Protein AF-A0A2D5YU35-F1 (afdb_monomer)

Mean predicted aligned error: 6.24 Å

pLDDT: mean 91.93, std 12.49, range [52.97, 98.81]

Secondary structure (DSSP, 8-state):
-EEEEEEES-GGG-S-HHHHHHHHHHHEEEEEEEEEEEEBP---THHHHHS--SSS-B-HHHHHHHHHHTTEEEEEEEEPP--TT--SPPEEEEEEEEPPPPPPPPP------

Nearest PDB structures (foldseek):
  8x8j-assembly1_A  TM=6.800E-01  e=3.480E-04  Acinetobacter baumannii
  8x8i-assembly1_D  TM=6.773E-01  e=9.632E-04  Acinetobacter baumannii
  8x8i-assembly1_C  TM=6.620E-01  e=2.347E-03  Acinetobacter baumannii
  8x8j-assembly1_B  TM=5.915E-01  e=6.575E-04  Acinetobacter baumannii
  8x8i-assembly1_A  TM=6.085E-01  e=1.094E-03  Acinetobacter baumannii

Radius of gyration: 18.79 Å; Cα contacts (8 Å, |Δi|>4): 204; chains: 1; bounding box: 54×21×67 Å

Sequence (113 aa):
TFDAAILSLVLHHLADPAAAIREAARTLQPGGRLLIIDMLKHDRRQYTQEMGHVWLGFQPQQITQWCADAGLTDPNCRELPTDPNSRGPDLFAAVASKKSRKRRAKPATSNRR

Structure (mmCIF, N/CA/C/O backbone):
data_AF-A0A2D5YU35-F1
#
_entry.id   AF-A0A2D5YU35-F1
#
loop_
_atom_site.group_PDB
_atom_site.id
_atom_site.type_symbol
_atom_site.label_atom_id
_atom_site.label_alt_id
_atom_site.label_comp_id
_atom_site.label_asym_id
_atom_site.label_entity_id
_atom_site.label_seq_id
_atom_site.pdbx_PDB_ins_code
_atom_site.Cartn_x
_atom_site.Cartn_y
_atom_site.Cartn_z
_atom_site.occupancy
_atom_site.B_iso_or_equiv
_atom_site.auth_seq_id
_atom_site.auth_comp_id
_atom_site.auth_asym_id
_atom_site.auth_atom_id
_atom_site.pdbx_PDB_model_num
ATOM 1 N N . THR A 1 1 ? -18.600 -7.343 5.300 1.00 90.56 1 THR A N 1
ATOM 2 C CA . THR A 1 1 ? -17.381 -6.524 5.467 1.00 90.56 1 THR A CA 1
ATOM 3 C C . THR A 1 1 ? -16.316 -7.371 6.121 1.00 90.56 1 THR A C 1
ATOM 5 O O . THR A 1 1 ? -16.686 -8.316 6.804 1.00 90.56 1 THR A O 1
ATOM 8 N N . PHE A 1 2 ? -15.040 -7.052 5.922 1.00 98.12 2 PHE A N 1
ATOM 9 C CA . PHE A 1 2 ? -13.915 -7.866 6.397 1.00 98.12 2 PHE A CA 1
ATOM 10 C C . PHE A 1 2 ? -13.056 -7.125 7.425 1.00 98.12 2 PHE A C 1
ATOM 12 O O . PHE A 1 2 ? -12.993 -5.892 7.412 1.00 98.12 2 PHE A O 1
ATOM 19 N N . ASP A 1 3 ? -12.376 -7.882 8.285 1.00 98.19 3 ASP A N 1
ATOM 20 C CA . ASP A 1 3 ? -11.338 -7.383 9.196 1.00 98.19 3 ASP A CA 1
ATOM 21 C C . ASP A 1 3 ? -10.082 -6.925 8.459 1.00 98.19 3 ASP A C 1
ATOM 23 O O . ASP A 1 3 ? -9.434 -5.958 8.863 1.00 98.19 3 ASP A O 1
ATOM 27 N N . ALA A 1 4 ? -9.752 -7.607 7.364 1.00 98.31 4 ALA A N 1
ATOM 28 C CA . ALA A 1 4 ? -8.587 -7.310 6.557 1.00 98.31 4 ALA A CA 1
ATOM 29 C C . ALA A 1 4 ? -8.848 -7.542 5.067 1.00 98.31 4 ALA A C 1
ATOM 31 O O . ALA A 1 4 ? -9.682 -8.363 4.686 1.00 98.31 4 ALA A O 1
ATOM 32 N N . ALA A 1 5 ? -8.101 -6.821 4.240 1.00 98.56 5 ALA A N 1
ATOM 33 C CA . ALA A 1 5 ? -7.998 -7.013 2.801 1.00 98.56 5 ALA A CA 1
ATOM 34 C C . ALA A 1 5 ? -6.518 -6.929 2.413 1.00 98.56 5 ALA A C 1
ATOM 36 O O . ALA A 1 5 ? -5.752 -6.193 3.042 1.00 98.56 5 ALA A O 1
ATOM 37 N N . ILE A 1 6 ? -6.116 -7.695 1.399 1.00 98.69 6 ILE A N 1
ATOM 38 C CA . ILE A 1 6 ? -4.724 -7.779 0.953 1.00 98.69 6 ILE A CA 1
ATOM 39 C C . ILE A 1 6 ? -4.675 -7.556 -0.555 1.00 98.69 6 ILE A C 1
ATOM 41 O O . ILE A 1 6 ? -5.414 -8.192 -1.303 1.00 98.69 6 ILE A O 1
ATOM 45 N N . LEU A 1 7 ? -3.781 -6.671 -0.985 1.00 98.69 7 LEU A N 1
ATOM 46 C CA . LEU A 1 7 ? -3.384 -6.497 -2.377 1.00 98.69 7 LEU A CA 1
ATOM 47 C C . LEU A 1 7 ? -1.899 -6.849 -2.458 1.00 98.69 7 LEU A C 1
ATOM 49 O O . LEU A 1 7 ? -1.062 -6.113 -1.944 1.00 98.69 7 LEU A O 1
ATOM 53 N N . SER A 1 8 ? -1.574 -8.004 -3.033 1.00 98.38 8 SER A N 1
ATOM 54 C CA . SER A 1 8 ? -0.200 -8.511 -3.090 1.00 98.38 8 SER A CA 1
ATOM 55 C C . SER A 1 8 ? 0.216 -8.706 -4.537 1.00 98.38 8 SER A C 1
ATOM 57 O O . SER A 1 8 ? -0.421 -9.475 -5.251 1.00 98.38 8 SER A O 1
ATOM 59 N N . LEU A 1 9 ? 1.258 -7.979 -4.951 1.00 97.69 9 LEU A N 1
ATOM 60 C CA . LEU A 1 9 ? 1.867 -8.042 -6.280 1.00 97.69 9 LEU A CA 1
ATOM 61 C C . LEU A 1 9 ? 0.827 -7.973 -7.407 1.00 97.69 9 LEU A C 1
ATOM 63 O O . LEU A 1 9 ? 0.881 -8.723 -8.379 1.00 97.69 9 LEU A O 1
ATOM 67 N N . VAL A 1 10 ? -0.140 -7.069 -7.258 1.00 97.94 10 VAL A N 1
ATOM 68 C CA . VAL A 1 10 ? -1.269 -6.958 -8.187 1.00 97.94 10 VAL A CA 1
ATOM 69 C C . VAL A 1 10 ? -1.445 -5.548 -8.726 1.00 97.94 10 VAL A C 1
ATOM 71 O O . VAL A 1 10 ? -1.879 -5.400 -9.863 1.00 97.94 10 VAL A O 1
ATOM 74 N N . LEU A 1 11 ? -1.086 -4.503 -7.971 1.00 98.50 11 LEU A N 1
ATOM 75 C CA . LEU A 1 11 ? -1.404 -3.129 -8.362 1.00 98.50 11 LEU A CA 1
ATOM 76 C C . LEU A 1 11 ? -0.682 -2.719 -9.644 1.00 98.50 11 LEU A C 1
ATOM 78 O O . LEU A 1 11 ? -1.260 -2.018 -10.469 1.00 98.50 11 LEU A O 1
ATOM 82 N N . HIS A 1 12 ? 0.545 -3.194 -9.848 1.00 98.06 12 HIS A N 1
ATOM 83 C CA . HIS A 1 12 ? 1.333 -2.892 -11.043 1.00 98.06 12 HIS A CA 1
ATOM 84 C C . HIS A 1 12 ? 0.745 -3.446 -12.348 1.00 98.06 12 HIS A C 1
ATOM 86 O O . HIS A 1 12 ? 1.132 -2.986 -13.421 1.00 98.06 12 HIS A O 1
ATOM 92 N N . HIS A 1 13 ? -0.201 -4.383 -12.278 1.00 97.75 13 HIS A N 1
ATOM 93 C CA . HIS A 1 13 ? -0.929 -4.896 -13.440 1.00 97.75 13 HIS A CA 1
ATOM 94 C C . HIS A 1 13 ? -2.201 -4.097 -13.758 1.00 97.75 13 HIS A C 1
ATOM 96 O O . HIS A 1 13 ? -2.799 -4.283 -14.815 1.00 97.75 13 HIS A O 1
ATOM 102 N N . LEU A 1 14 ? -2.658 -3.228 -12.853 1.00 98.00 14 LEU A N 1
ATOM 103 C CA . LEU A 1 14 ? -3.942 -2.545 -12.991 1.00 98.00 14 LEU A CA 1
ATOM 104 C C . LEU A 1 14 ? -3.777 -1.193 -13.678 1.00 98.00 14 LEU A C 1
ATOM 106 O O . LEU A 1 14 ? -2.912 -0.403 -13.312 1.00 98.00 14 LEU A O 1
ATOM 110 N N . ALA A 1 15 ? -4.666 -0.877 -14.620 1.00 97.38 15 ALA A N 1
ATOM 111 C CA . ALA A 1 15 ? -4.695 0.441 -15.257 1.00 97.38 15 ALA A CA 1
ATOM 112 C C . ALA A 1 15 ? -5.018 1.575 -14.260 1.00 97.38 15 ALA A C 1
ATOM 114 O O . ALA A 1 15 ? -4.458 2.661 -14.370 1.00 97.38 15 ALA A O 1
ATOM 115 N N . ASP A 1 16 ? -5.872 1.308 -13.262 1.00 98.12 16 ASP A N 1
ATOM 116 C CA . ASP A 1 16 ? -6.191 2.236 -12.167 1.00 98.12 16 ASP A CA 1
ATOM 117 C C . ASP A 1 16 ? -5.965 1.565 -10.792 1.00 98.12 16 ASP A C 1
ATOM 119 O O . ASP A 1 16 ? -6.889 0.981 -10.212 1.00 98.12 16 ASP A O 1
ATOM 123 N N . PRO A 1 17 ? -4.737 1.635 -10.241 1.00 98.56 17 PRO A N 1
ATOM 124 C CA . PRO A 1 17 ? -4.431 1.119 -8.907 1.00 98.56 17 PRO A CA 1
ATOM 125 C C . PRO A 1 17 ? -5.233 1.804 -7.792 1.00 98.56 17 PRO A C 1
ATOM 127 O O . PRO A 1 17 ? -5.597 1.168 -6.801 1.00 98.56 17 PRO A O 1
ATOM 130 N N . ALA A 1 18 ? -5.546 3.094 -7.949 1.00 98.50 18 ALA A N 1
ATOM 131 C CA . ALA A 1 18 ? -6.289 3.851 -6.950 1.00 98.50 18 ALA A CA 1
ATOM 132 C C . ALA A 1 18 ? -7.736 3.347 -6.834 1.00 98.50 18 ALA A C 1
ATOM 134 O O . ALA A 1 18 ? -8.266 3.258 -5.724 1.00 98.50 18 ALA A O 1
ATOM 135 N N . ALA A 1 19 ? -8.369 2.955 -7.946 1.00 98.56 19 ALA A N 1
ATOM 136 C CA . ALA A 1 19 ? -9.679 2.298 -7.923 1.00 98.56 19 ALA A CA 1
ATOM 137 C C . ALA A 1 19 ? -9.659 0.984 -7.140 1.00 98.56 19 ALA A C 1
ATOM 139 O O . ALA A 1 19 ? -10.554 0.750 -6.328 1.00 98.56 19 ALA A O 1
ATOM 140 N N . ALA A 1 20 ? -8.628 0.157 -7.318 1.00 98.62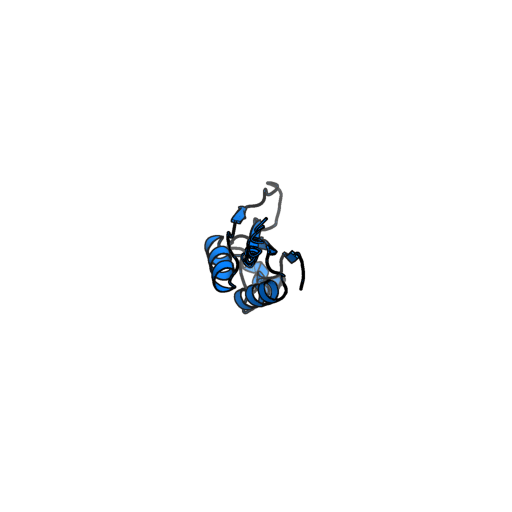 20 ALA A N 1
ATOM 141 C CA . ALA A 1 20 ? -8.501 -1.096 -6.578 1.00 98.62 20 ALA A CA 1
ATOM 142 C C . ALA A 1 20 ? -8.347 -0.868 -5.067 1.00 98.62 20 ALA A C 1
ATOM 144 O O . ALA A 1 20 ? -8.990 -1.552 -4.269 1.00 98.62 20 ALA A O 1
ATOM 145 N N . ILE A 1 21 ? -7.560 0.137 -4.666 1.00 98.75 21 ILE A N 1
ATOM 146 C CA . ILE A 1 21 ? -7.417 0.534 -3.256 1.00 98.75 21 ILE A CA 1
ATOM 147 C C . ILE A 1 21 ? -8.761 1.022 -2.691 1.00 98.75 21 ILE A C 1
ATOM 149 O O . ILE A 1 21 ? -9.146 0.608 -1.595 1.00 98.75 21 ILE A O 1
ATOM 153 N N . ARG A 1 22 ? -9.512 1.847 -3.439 1.00 98.69 22 ARG A N 1
ATOM 154 C CA . ARG A 1 22 ? -10.860 2.299 -3.042 1.00 98.69 22 ARG A CA 1
ATOM 155 C C . ARG A 1 22 ? -11.824 1.130 -2.850 1.00 98.69 22 ARG A C 1
ATOM 157 O O . ARG A 1 22 ? -12.526 1.079 -1.837 1.00 98.69 22 ARG A O 1
ATOM 164 N N . GLU A 1 23 ? -11.835 0.170 -3.771 1.00 98.50 23 GLU A N 1
ATOM 165 C CA . GLU A 1 23 ? -12.697 -1.007 -3.657 1.00 98.50 23 GLU A CA 1
ATOM 166 C C . GLU A 1 23 ? -12.303 -1.892 -2.475 1.00 98.50 23 GLU A C 1
ATOM 168 O O . GLU A 1 23 ? -13.169 -2.279 -1.687 1.00 98.50 23 GLU A O 1
ATOM 173 N N . ALA A 1 24 ? -11.007 -2.130 -2.259 1.00 98.56 24 ALA A N 1
ATOM 174 C CA . ALA A 1 24 ? -10.533 -2.853 -1.084 1.00 98.56 24 ALA A CA 1
ATOM 175 C C . ALA A 1 24 ? -10.982 -2.152 0.214 1.00 9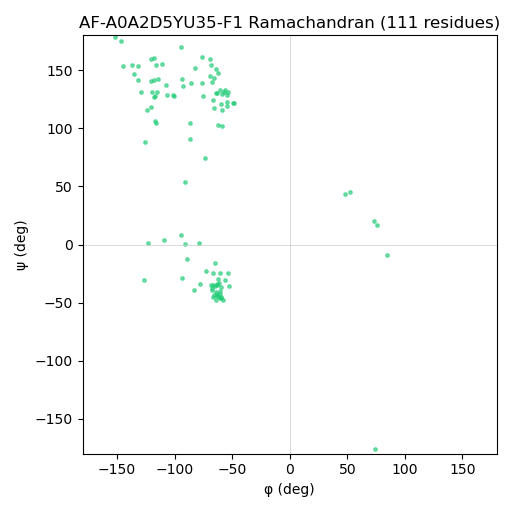8.56 24 ALA A C 1
ATOM 177 O O . ALA A 1 24 ? -11.588 -2.785 1.085 1.00 98.56 24 ALA A O 1
ATOM 178 N N . ALA A 1 25 ? -10.804 -0.830 0.307 1.00 98.44 25 ALA A N 1
ATOM 179 C CA . ALA A 1 25 ? -11.242 -0.022 1.445 1.00 98.44 25 ALA A CA 1
ATOM 180 C C . ALA A 1 25 ? -12.763 -0.088 1.681 1.00 98.44 25 ALA A C 1
ATOM 182 O O . ALA A 1 25 ? -13.224 -0.126 2.831 1.00 98.44 25 ALA A O 1
ATOM 183 N N . ARG A 1 26 ? -13.575 -0.149 0.617 1.00 98.00 26 ARG A N 1
ATOM 184 C CA . ARG A 1 26 ? -15.038 -0.286 0.715 1.00 98.00 26 ARG A CA 1
ATOM 185 C C . ARG A 1 26 ? -15.436 -1.572 1.439 1.00 98.00 26 ARG A C 1
ATOM 187 O O . ARG A 1 26 ? -16.343 -1.528 2.273 1.00 98.00 26 ARG A O 1
ATOM 194 N N . THR A 1 27 ? -14.737 -2.679 1.184 1.00 98.25 27 THR A N 1
ATOM 195 C CA . THR A 1 27 ? -15.056 -3.991 1.776 1.00 98.25 27 THR A CA 1
ATOM 196 C C . THR A 1 27 ? -14.714 -4.112 3.264 1.00 98.25 27 THR A C 1
ATOM 198 O O . THR A 1 27 ? -15.318 -4.928 3.967 1.00 98.25 27 THR A O 1
ATOM 201 N N . LEU A 1 28 ? -13.794 -3.286 3.770 1.00 98.56 28 LEU A N 1
ATOM 202 C CA . LEU A 1 28 ? -13.372 -3.320 5.169 1.00 98.56 28 LEU A CA 1
ATOM 203 C C . LEU A 1 28 ? -14.478 -2.842 6.114 1.00 98.56 28 LEU A C 1
ATOM 205 O O . LEU A 1 28 ? -15.244 -1.922 5.805 1.00 98.56 28 LEU A O 1
ATOM 209 N N . GLN A 1 29 ? -14.549 -3.438 7.299 1.00 98.00 29 GLN A N 1
ATOM 210 C CA . GLN A 1 29 ? -15.344 -2.886 8.394 1.00 98.00 29 GLN A CA 1
ATOM 211 C C . GLN A 1 29 ? -14.634 -1.689 9.052 1.00 98.00 29 GLN A C 1
ATOM 213 O O . GLN A 1 29 ? -13.428 -1.525 8.865 1.00 98.00 29 GLN A O 1
ATOM 218 N N . PRO A 1 30 ? -15.331 -0.820 9.813 1.00 97.12 30 PRO A N 1
ATOM 219 C CA . PRO A 1 30 ? -14.660 0.202 10.618 1.00 97.12 30 PRO A CA 1
ATOM 220 C C . PRO A 1 30 ? -13.609 -0.432 11.542 1.00 97.12 30 PRO A C 1
ATOM 222 O O . PRO A 1 30 ? -13.920 -1.371 12.267 1.00 97.12 30 PRO A O 1
ATOM 225 N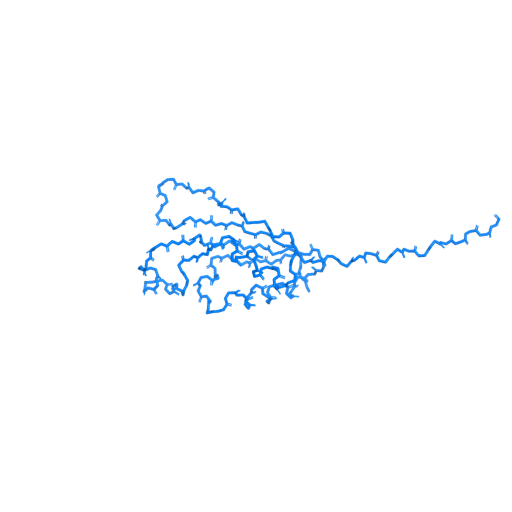 N . GLY A 1 31 ? -12.378 0.078 11.517 1.00 96.31 31 GLY A N 1
ATOM 226 C CA . GLY A 1 31 ? -11.231 -0.504 12.222 1.00 96.31 31 GLY A CA 1
ATOM 227 C C . GLY A 1 31 ? -10.503 -1.628 11.470 1.00 96.31 31 GLY A C 1
ATOM 228 O O . GLY A 1 31 ? -9.422 -2.022 11.902 1.00 96.31 31 GLY A O 1
ATOM 229 N N . GLY A 1 32 ? -11.048 -2.115 10.350 1.00 98.19 32 GLY A N 1
ATOM 230 C CA . GLY A 1 32 ? -10.384 -3.095 9.489 1.00 98.19 32 GLY A CA 1
ATOM 231 C C . GLY A 1 32 ? -9.172 -2.510 8.760 1.00 98.19 32 GLY A C 1
ATOM 232 O O . GLY A 1 32 ? -9.053 -1.290 8.622 1.00 98.19 32 GLY A O 1
ATOM 233 N N . ARG A 1 33 ? -8.266 -3.373 8.2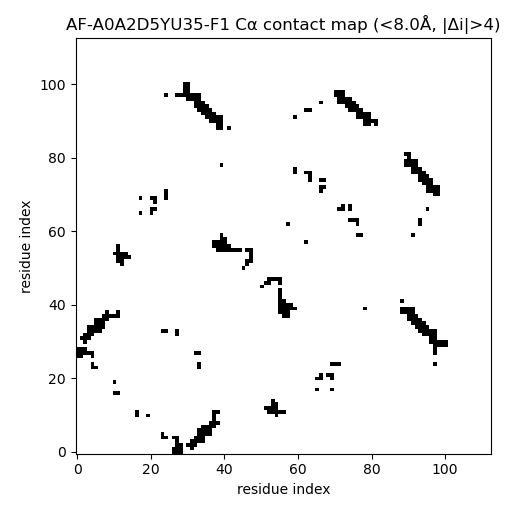92 1.00 98.50 33 ARG A N 1
ATOM 234 C CA . ARG A 1 33 ? -6.960 -2.971 7.740 1.00 98.50 33 ARG A CA 1
ATOM 235 C C . ARG A 1 33 ? -6.764 -3.412 6.294 1.00 98.50 33 ARG A C 1
ATOM 237 O O . ARG A 1 33 ? -7.115 -4.526 5.924 1.00 98.50 33 ARG A O 1
ATOM 244 N N . LEU A 1 34 ? -6.147 -2.552 5.494 1.00 98.81 34 LEU A N 1
ATOM 245 C CA . LEU A 1 34 ? -5.639 -2.895 4.171 1.00 98.81 34 LEU A CA 1
ATOM 246 C C . LEU A 1 34 ? -4.128 -3.113 4.265 1.00 98.81 34 LEU A C 1
ATOM 248 O O . LEU A 1 34 ? -3.427 -2.242 4.779 1.00 98.81 34 LEU A O 1
ATOM 252 N N . LEU A 1 35 ? -3.649 -4.247 3.756 1.00 98.81 35 LEU A N 1
ATOM 253 C CA . LEU A 1 35 ? -2.235 -4.506 3.496 1.00 98.81 35 LEU A CA 1
ATOM 254 C C . LEU A 1 35 ? -1.986 -4.464 1.987 1.00 98.81 35 LEU A C 1
ATOM 256 O O . LEU A 1 35 ? -2.655 -5.159 1.223 1.00 98.81 35 LEU A O 1
ATOM 260 N N . ILE A 1 36 ? -1.001 -3.680 1.571 1.00 98.81 36 ILE A N 1
ATOM 261 C CA . ILE A 1 36 ? -0.511 -3.622 0.196 1.00 98.81 36 ILE A CA 1
ATOM 262 C C . ILE A 1 36 ? 0.938 -4.088 0.210 1.00 98.81 36 ILE A C 1
ATOM 264 O O . ILE A 1 36 ? 1.734 -3.560 0.982 1.00 98.81 36 ILE A O 1
ATOM 268 N N . ILE A 1 37 ? 1.274 -5.055 -0.636 1.00 98.62 37 ILE A N 1
ATOM 269 C CA . ILE A 1 37 ? 2.655 -5.457 -0.902 1.00 98.62 37 ILE A CA 1
ATOM 270 C C . ILE A 1 37 ? 2.868 -5.332 -2.399 1.00 98.62 37 ILE A C 1
ATOM 272 O O . ILE A 1 37 ? 2.212 -6.034 -3.167 1.00 98.62 37 ILE A O 1
ATOM 276 N N . ASP A 1 38 ? 3.758 -4.443 -2.816 1.00 98.44 38 ASP A N 1
ATOM 277 C CA . ASP A 1 38 ? 4.077 -4.271 -4.229 1.00 98.44 38 ASP A CA 1
ATOM 278 C C . ASP A 1 38 ? 5.516 -3.770 -4.413 1.00 98.44 38 ASP A C 1
ATOM 280 O O . ASP A 1 38 ? 6.252 -3.586 -3.441 1.00 98.44 38 ASP A O 1
ATOM 284 N N . MET A 1 39 ? 5.939 -3.599 -5.662 1.00 97.75 39 MET A N 1
ATOM 285 C CA . MET A 1 39 ? 7.298 -3.182 -5.999 1.00 97.75 39 MET A CA 1
ATOM 286 C C . MET A 1 39 ? 7.506 -1.688 -5.763 1.00 97.75 39 MET A C 1
ATOM 288 O O . MET A 1 39 ? 6.664 -0.857 -6.123 1.00 97.75 39 MET A O 1
ATOM 292 N N . LEU A 1 40 ? 8.668 -1.339 -5.217 1.00 97.62 40 LEU A N 1
ATOM 293 C CA . LEU A 1 40 ? 9.178 0.023 -5.268 1.00 97.62 40 LEU A CA 1
ATOM 294 C C . LEU A 1 40 ? 9.454 0.421 -6.719 1.00 97.62 40 LEU A C 1
ATOM 296 O O . LEU A 1 40 ? 9.734 -0.421 -7.575 1.00 97.62 40 LEU A O 1
ATOM 300 N N . LYS A 1 41 ? 9.342 1.722 -7.003 1.00 97.31 41 LYS A N 1
ATOM 301 C CA . LYS A 1 41 ? 9.603 2.258 -8.342 1.00 97.31 41 LYS A CA 1
ATOM 302 C C . LYS A 1 41 ? 10.990 1.830 -8.824 1.00 97.31 41 LYS A C 1
ATOM 304 O O . LYS A 1 41 ? 11.974 2.023 -8.117 1.00 97.31 41 LYS A O 1
ATOM 309 N N . HIS A 1 42 ? 11.052 1.324 -10.048 1.00 95.50 42 HIS A N 1
ATOM 310 C CA . HIS A 1 42 ? 12.272 0.804 -10.648 1.00 95.50 42 HIS A CA 1
ATOM 311 C C . HIS A 1 42 ? 12.322 1.045 -12.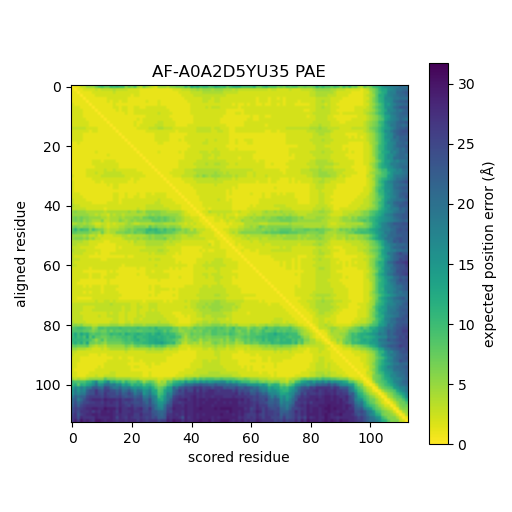162 1.00 95.50 42 HIS A C 1
ATOM 313 O O . HIS A 1 42 ? 11.340 1.430 -12.798 1.00 95.50 42 HIS A O 1
ATOM 319 N N . ASP A 1 43 ? 13.453 0.691 -12.771 1.00 93.62 43 ASP A N 1
ATOM 320 C CA . ASP A 1 43 ? 13.767 1.079 -14.154 1.00 93.62 43 ASP A CA 1
ATOM 321 C C . ASP A 1 43 ? 13.704 -0.109 -15.134 1.00 93.62 43 ASP A C 1
ATOM 323 O O . ASP A 1 43 ? 14.008 0.015 -16.320 1.00 93.62 43 ASP A O 1
ATOM 327 N N . ARG A 1 44 ? 13.305 -1.292 -14.647 1.00 91.62 44 ARG A N 1
ATOM 328 C CA . ARG A 1 44 ? 13.275 -2.563 -15.393 1.00 91.62 44 ARG A CA 1
ATOM 329 C C . ARG A 1 44 ? 12.140 -2.650 -16.417 1.00 91.62 44 ARG A C 1
ATOM 331 O O . ARG A 1 44 ? 11.159 -3.362 -16.227 1.00 91.62 44 ARG A O 1
ATOM 338 N N . ARG A 1 45 ? 12.293 -1.939 -17.533 1.00 91.81 45 ARG A N 1
ATOM 339 C CA . ARG A 1 45 ? 11.286 -1.835 -18.608 1.00 91.81 45 ARG A CA 1
ATOM 340 C C . ARG A 1 45 ? 10.913 -3.165 -19.269 1.00 91.81 45 ARG A C 1
ATOM 342 O O . ARG A 1 45 ? 9.800 -3.278 -19.772 1.00 91.81 45 ARG A O 1
ATOM 349 N N . GLN A 1 46 ? 11.796 -4.167 -19.234 1.00 90.81 46 GLN A N 1
ATOM 350 C CA . GLN A 1 46 ? 11.523 -5.502 -19.788 1.00 90.81 46 GLN A CA 1
ATOM 351 C C . GLN A 1 46 ? 10.258 -6.142 -19.184 1.00 90.81 46 GLN A C 1
ATOM 353 O O . GLN A 1 46 ? 9.507 -6.809 -19.887 1.00 90.81 46 GLN A O 1
ATOM 358 N N . TYR A 1 47 ? 9.927 -5.831 -17.923 1.00 91.56 47 TYR A N 1
ATOM 359 C CA . TYR A 1 47 ? 8.743 -6.380 -17.250 1.00 91.56 47 TYR A CA 1
ATOM 360 C C . TYR A 1 47 ? 7.416 -5.909 -17.854 1.00 91.56 47 TYR A C 1
ATOM 362 O O . TYR A 1 47 ? 6.413 -6.613 -17.765 1.00 91.56 47 TYR A O 1
ATOM 370 N N . THR A 1 48 ? 7.389 -4.753 -18.521 1.00 90.38 48 THR A N 1
ATOM 371 C CA . THR A 1 48 ? 6.189 -4.313 -19.246 1.00 90.38 48 THR A CA 1
ATOM 372 C C . THR A 1 48 ? 5.907 -5.207 -20.451 1.00 90.38 48 THR A C 1
ATOM 374 O O . THR A 1 48 ? 4.751 -5.527 -20.710 1.00 90.38 48 THR A O 1
ATOM 377 N N . GLN A 1 49 ? 6.946 -5.632 -21.175 1.00 88.75 49 GLN A N 1
ATOM 378 C CA . GLN A 1 49 ? 6.795 -6.436 -22.391 1.00 88.75 49 GLN A CA 1
ATOM 379 C C . GLN A 1 49 ? 6.633 -7.927 -22.085 1.00 88.75 49 GLN A C 1
ATOM 381 O O . GLN A 1 49 ? 5.836 -8.602 -22.727 1.00 88.75 49 GLN A O 1
ATOM 386 N N . GLU A 1 50 ? 7.370 -8.432 -21.096 1.00 92.38 50 GLU A N 1
ATOM 387 C CA . GLU A 1 50 ? 7.459 -9.868 -20.810 1.00 92.38 50 GLU A CA 1
ATOM 388 C C . GLU A 1 50 ? 6.452 -10.337 -19.755 1.00 92.38 50 GLU A C 1
ATOM 390 O O . GLU A 1 50 ? 6.028 -11.490 -19.776 1.00 92.38 50 GLU A O 1
ATOM 395 N N . MET A 1 51 ? 6.06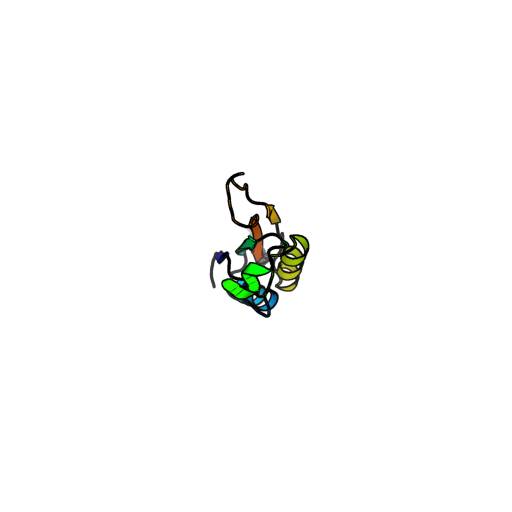9 -9.455 -18.827 1.00 90.81 51 MET A N 1
ATOM 396 C CA . MET A 1 51 ? 5.273 -9.814 -17.645 1.00 90.81 51 MET A CA 1
ATOM 397 C C . MET A 1 51 ? 3.962 -9.024 -17.534 1.00 90.81 51 MET A C 1
ATOM 399 O O . MET A 1 51 ? 3.210 -9.220 -16.588 1.00 90.81 51 MET A O 1
ATOM 403 N N . GLY A 1 52 ? 3.662 -8.136 -18.488 1.00 92.06 52 GLY A N 1
ATOM 404 C CA . GLY A 1 52 ? 2.412 -7.368 -18.505 1.00 92.06 52 GLY A CA 1
ATOM 405 C C . GLY A 1 52 ? 2.335 -6.255 -17.455 1.00 92.06 52 GLY A C 1
ATOM 406 O O . GLY A 1 52 ? 1.240 -5.799 -17.125 1.00 92.06 52 GLY A O 1
ATOM 407 N N . HIS A 1 53 ? 3.472 -5.799 -16.920 1.00 95.88 53 HIS A N 1
ATOM 408 C CA . HIS A 1 53 ? 3.493 -4.697 -15.959 1.00 95.88 53 HIS A CA 1
ATOM 409 C C . HIS A 1 53 ? 3.045 -3.389 -16.624 1.00 95.88 53 HIS A C 1
ATOM 411 O O . HIS A 1 53 ? 3.729 -2.856 -17.503 1.00 95.88 53 HIS A O 1
ATOM 417 N N . VAL A 1 54 ? 1.938 -2.828 -16.143 1.00 97.06 54 VAL A N 1
ATOM 418 C CA . VAL A 1 54 ? 1.457 -1.492 -16.522 1.00 97.06 54 VAL A CA 1
ATOM 419 C C . VAL A 1 54 ? 2.259 -0.410 -15.794 1.00 97.06 54 VAL A C 1
ATOM 421 O O . VAL A 1 54 ? 2.547 0.643 -16.360 1.00 97.06 54 VAL A O 1
ATOM 424 N N . TRP A 1 55 ? 2.678 -0.692 -14.557 1.00 97.38 55 TRP A N 1
ATOM 425 C CA . TRP A 1 55 ? 3.500 0.192 -13.731 1.00 97.38 55 TRP A CA 1
ATOM 426 C C . TRP A 1 55 ? 4.844 -0.458 -13.405 1.00 97.38 55 TRP A C 1
ATOM 428 O O . TRP A 1 55 ? 4.919 -1.644 -13.089 1.00 97.38 55 TRP A O 1
ATOM 438 N N . LEU A 1 56 ? 5.914 0.335 -13.405 1.00 97.00 56 LEU A N 1
ATOM 439 C CA . LEU A 1 56 ? 7.253 -0.099 -12.989 1.00 97.00 56 LEU A CA 1
ATOM 440 C C . LEU A 1 56 ? 7.462 0.160 -11.489 1.00 97.00 56 LEU A C 1
ATOM 442 O O . LEU A 1 56 ? 8.388 0.868 -11.095 1.00 97.00 56 LEU A O 1
ATOM 446 N N . GLY A 1 57 ? 6.538 -0.352 -10.674 1.00 97.56 57 GLY A N 1
ATOM 447 C CA . GLY A 1 57 ? 6.480 -0.114 -9.233 1.00 97.56 57 GLY A CA 1
ATOM 448 C C . GLY A 1 57 ? 5.983 1.283 -8.843 1.00 97.56 57 GLY A C 1
ATOM 449 O O . GLY A 1 57 ? 5.586 2.095 -9.683 1.00 97.56 57 GLY A O 1
ATOM 450 N N . PHE A 1 58 ? 5.999 1.557 -7.539 1.00 98.38 58 PHE A N 1
ATOM 451 C CA . PHE A 1 58 ? 5.369 2.735 -6.939 1.00 98.38 58 PHE A CA 1
ATOM 452 C C . PHE A 1 58 ? 6.296 3.464 -5.966 1.00 98.38 58 PHE A C 1
ATOM 454 O O . PHE A 1 58 ? 7.190 2.883 -5.353 1.00 98.38 58 PHE A O 1
ATOM 461 N N . GLN A 1 59 ? 6.065 4.767 -5.807 1.00 97.88 59 GLN A N 1
ATOM 462 C CA . GLN A 1 59 ? 6.682 5.549 -4.734 1.00 97.88 59 GLN A CA 1
ATOM 463 C C . GLN A 1 59 ? 5.835 5.425 -3.454 1.00 97.88 59 GLN A C 1
ATOM 465 O O . GLN A 1 59 ? 4.606 5.520 -3.546 1.00 97.88 59 GLN A O 1
ATOM 470 N N . PRO A 1 60 ? 6.433 5.289 -2.256 1.00 97.44 60 PRO A N 1
ATOM 471 C CA . PRO A 1 60 ? 5.687 5.190 -0.995 1.00 97.44 60 PRO A CA 1
ATOM 472 C C . PRO A 1 60 ? 4.664 6.317 -0.775 1.00 97.44 60 PRO A C 1
ATOM 474 O O . PRO A 1 60 ? 3.568 6.092 -0.254 1.00 97.44 60 PRO A O 1
ATOM 477 N N . GLN A 1 61 ? 4.994 7.535 -1.212 1.00 97.56 61 GLN A N 1
ATOM 478 C CA . GLN A 1 61 ? 4.135 8.716 -1.102 1.00 97.56 61 GLN A CA 1
ATOM 479 C C . GLN A 1 61 ? 2.873 8.589 -1.965 1.00 97.56 61 GLN A C 1
ATOM 481 O O . GLN A 1 61 ? 1.800 9.010 -1.545 1.00 97.56 61 GLN A O 1
ATOM 486 N N . GLN A 1 62 ? 2.973 7.954 -3.136 1.00 97.94 62 GLN A N 1
ATOM 487 C CA . GLN A 1 62 ? 1.837 7.718 -4.028 1.00 97.94 62 GLN A CA 1
ATOM 488 C C . GLN A 1 62 ? 0.836 6.739 -3.403 1.00 97.94 62 GLN A C 1
ATOM 490 O O . GLN A 1 62 ? -0.361 7.012 -3.371 1.00 97.94 62 GLN A O 1
ATOM 495 N N . ILE A 1 63 ? 1.332 5.636 -2.833 1.00 98.50 63 ILE A N 1
ATOM 496 C CA . ILE A 1 63 ? 0.504 4.650 -2.120 1.00 98.50 63 ILE A CA 1
ATOM 497 C C . ILE A 1 63 ? -0.162 5.280 -0.897 1.00 98.50 63 ILE A C 1
ATOM 499 O O . ILE A 1 63 ? -1.348 5.067 -0.648 1.00 98.50 63 ILE A O 1
ATOM 503 N N . THR A 1 64 ? 0.594 6.093 -0.160 1.00 98.00 64 THR A N 1
ATOM 504 C CA . THR A 1 64 ? 0.101 6.840 1.001 1.00 98.00 64 THR A CA 1
ATOM 505 C C . THR A 1 64 ? -1.042 7.781 0.614 1.00 98.00 64 THR A C 1
ATOM 507 O O . THR A 1 64 ? -2.082 7.776 1.275 1.00 98.00 64 THR A O 1
ATOM 510 N N . GLN A 1 65 ? -0.889 8.524 -0.487 1.00 98.31 65 GLN A N 1
ATOM 511 C CA . GLN A 1 65 ? -1.924 9.426 -0.990 1.00 98.31 65 GLN A CA 1
ATOM 512 C C . GLN A 1 65 ? -3.184 8.666 -1.417 1.00 98.31 65 GLN A C 1
ATOM 514 O O . GLN A 1 65 ? -4.277 9.003 -0.975 1.00 98.31 65 GLN A O 1
ATOM 519 N N . TRP A 1 66 ? -3.051 7.589 -2.195 1.00 98.62 66 TRP A N 1
ATOM 520 C CA . TRP A 1 66 ? -4.208 6.796 -2.622 1.00 98.62 66 TRP A CA 1
ATOM 521 C C . TRP A 1 66 ? -4.947 6.130 -1.459 1.00 98.62 66 TRP A C 1
ATOM 523 O O . TRP A 1 66 ? -6.173 6.027 -1.492 1.00 98.62 66 TRP A O 1
ATOM 533 N N . CYS A 1 67 ? -4.234 5.708 -0.409 1.00 98.56 67 CYS A N 1
ATOM 534 C CA . CYS A 1 67 ? -4.867 5.239 0.823 1.00 98.56 67 CYS A CA 1
ATOM 535 C C . CYS A 1 67 ? -5.716 6.345 1.470 1.00 98.56 67 CYS A C 1
ATOM 537 O O . CYS A 1 67 ? -6.862 6.093 1.848 1.00 98.56 67 CYS A O 1
ATOM 539 N N . ALA A 1 68 ? -5.172 7.561 1.572 1.00 97.94 68 ALA A N 1
ATOM 540 C CA . ALA A 1 68 ? -5.882 8.704 2.138 1.00 97.94 68 ALA A CA 1
ATOM 541 C C . ALA A 1 68 ? -7.123 9.075 1.307 1.00 97.94 68 ALA A C 1
ATOM 543 O O . ALA A 1 68 ? -8.210 9.234 1.866 1.00 97.94 68 ALA A O 1
ATOM 544 N N . ASP A 1 69 ? -6.995 9.112 -0.022 1.00 98.19 69 ASP A N 1
ATOM 545 C CA . ASP A 1 69 ? -8.098 9.387 -0.952 1.00 98.19 69 ASP A CA 1
ATOM 546 C C . ASP A 1 69 ? -9.205 8.318 -0.871 1.00 98.19 69 ASP A C 1
ATOM 548 O O . ASP A 1 69 ? -10.385 8.607 -1.069 1.00 98.19 69 ASP A O 1
ATOM 552 N N . ALA A 1 70 ? -8.845 7.076 -0.526 1.00 98.12 70 ALA A N 1
ATOM 553 C CA . ALA A 1 70 ? -9.784 5.984 -0.267 1.00 98.12 70 ALA A CA 1
ATOM 554 C C . ALA A 1 70 ? -10.451 6.045 1.124 1.00 98.12 70 ALA A C 1
ATOM 556 O O . ALA A 1 70 ? -11.241 5.163 1.475 1.00 98.12 70 ALA A O 1
ATOM 557 N N . GLY A 1 71 ? -10.151 7.065 1.934 1.00 97.56 71 GLY A N 1
ATOM 558 C CA . GLY A 1 71 ? -10.686 7.229 3.286 1.00 97.56 71 GLY A CA 1
ATOM 559 C C . GLY A 1 71 ? -10.054 6.300 4.328 1.00 97.56 71 GLY A C 1
ATOM 560 O O . GLY A 1 71 ? -10.629 6.105 5.407 1.00 97.56 71 GLY A O 1
ATOM 561 N N . LEU A 1 72 ? -8.895 5.712 4.018 1.00 98.31 72 LEU A N 1
ATOM 562 C CA . LEU A 1 72 ? -8.070 5.001 4.990 1.00 98.31 72 LEU A CA 1
ATOM 563 C C . LEU A 1 72 ? -7.207 6.006 5.766 1.00 98.31 72 LEU A C 1
ATOM 565 O O . LEU A 1 72 ? -6.865 7.079 5.277 1.00 98.31 72 LEU A O 1
ATOM 569 N N . THR A 1 73 ? -6.864 5.658 6.999 1.00 97.94 73 THR A N 1
ATOM 570 C CA . THR A 1 73 ? -6.071 6.475 7.917 1.00 97.94 73 THR A CA 1
ATOM 571 C C . THR A 1 73 ? -4.776 5.772 8.285 1.00 97.94 73 THR A C 1
ATOM 573 O O . THR A 1 73 ? -4.648 4.551 8.146 1.00 97.94 73 THR A O 1
ATOM 576 N N . ASP A 1 74 ? -3.825 6.570 8.767 1.00 96.38 74 ASP A N 1
ATOM 577 C CA . ASP A 1 74 ? -2.532 6.123 9.289 1.00 96.38 74 ASP A CA 1
ATOM 578 C C . ASP A 1 74 ? -1.748 5.202 8.331 1.00 96.38 74 ASP A C 1
ATOM 580 O O . ASP A 1 74 ? -1.244 4.162 8.766 1.00 96.38 74 ASP A O 1
ATOM 584 N N . PRO A 1 75 ? -1.651 5.534 7.024 1.00 96.81 75 PRO A N 1
ATOM 585 C CA . PRO A 1 75 ? -0.859 4.745 6.093 1.00 96.81 75 PRO A CA 1
ATOM 586 C C . PRO A 1 75 ? 0.608 4.707 6.540 1.00 96.81 75 PRO A C 1
ATOM 588 O O . PRO A 1 75 ? 1.274 5.733 6.658 1.00 96.81 75 PRO A O 1
ATOM 591 N N . ASN A 1 76 ? 1.115 3.501 6.776 1.00 97.12 76 ASN A N 1
ATOM 592 C CA . ASN A 1 76 ? 2.512 3.236 7.091 1.00 97.12 76 ASN A CA 1
ATOM 593 C C . ASN A 1 76 ? 3.103 2.390 5.969 1.00 97.12 76 ASN A C 1
ATOM 595 O O . ASN A 1 76 ? 2.807 1.200 5.888 1.00 97.12 76 ASN A O 1
ATOM 599 N N . CYS A 1 77 ? 3.909 3.011 5.112 1.00 97.94 77 CYS A N 1
ATOM 600 C CA . CYS A 1 77 ? 4.632 2.331 4.045 1.00 97.94 77 CYS A CA 1
ATOM 601 C C . CYS A 1 77 ? 6.085 2.119 4.468 1.00 97.94 77 CYS A C 1
ATOM 603 O O . CYS A 1 77 ? 6.756 3.072 4.864 1.00 97.94 77 CYS A O 1
ATOM 605 N N . ARG A 1 78 ? 6.571 0.881 4.377 1.00 97.25 78 ARG A N 1
ATOM 606 C CA . ARG A 1 78 ? 7.960 0.514 4.663 1.00 97.25 78 ARG A CA 1
ATOM 607 C C . ARG A 1 78 ? 8.520 -0.354 3.554 1.00 97.25 78 ARG A C 1
ATOM 609 O O . ARG A 1 78 ? 7.821 -1.222 3.043 1.00 97.25 78 ARG A O 1
ATOM 616 N N . GLU A 1 79 ? 9.779 -0.138 3.225 1.00 97.00 79 GLU A N 1
ATOM 617 C CA . GLU A 1 79 ? 10.538 -1.060 2.392 1.00 97.00 79 GLU A CA 1
ATOM 618 C C . GLU A 1 79 ? 10.731 -2.394 3.123 1.00 97.00 79 GLU A C 1
ATOM 620 O O . GLU A 1 79 ? 10.847 -2.438 4.355 1.00 97.00 79 GLU A O 1
ATOM 625 N N . LEU A 1 80 ? 10.681 -3.488 2.370 1.00 95.81 80 LEU A N 1
ATOM 626 C CA . LEU A 1 80 ? 10.926 -4.828 2.876 1.00 95.81 80 LEU A CA 1
ATOM 627 C C . LEU A 1 80 ? 12.401 -5.188 2.673 1.00 95.81 80 LEU A C 1
ATOM 629 O O . LEU A 1 80 ? 12.961 -4.842 1.638 1.00 95.81 80 LEU A O 1
ATOM 633 N N . PRO A 1 81 ? 13.033 -5.902 3.621 1.00 93.31 81 PRO A N 1
ATOM 634 C CA . PRO A 1 81 ? 14.399 -6.368 3.438 1.00 93.31 81 PRO A CA 1
ATOM 635 C C . PRO A 1 81 ? 14.514 -7.264 2.202 1.00 93.31 81 PRO A C 1
ATOM 637 O O . PRO A 1 81 ? 13.771 -8.241 2.075 1.00 93.31 81 PRO A O 1
ATOM 640 N N . THR A 1 82 ? 15.476 -6.960 1.337 1.00 90.69 82 THR A N 1
ATOM 641 C CA . THR A 1 82 ? 15.771 -7.747 0.137 1.00 90.69 82 THR A CA 1
ATOM 642 C C . THR A 1 82 ? 17.081 -8.517 0.328 1.00 90.69 82 THR A C 1
ATOM 644 O O . THR A 1 82 ? 18.060 -7.979 0.846 1.00 90.69 82 THR A O 1
ATOM 647 N N . ASP A 1 83 ? 17.115 -9.786 -0.091 1.00 88.25 83 ASP A N 1
ATOM 648 C CA . ASP A 1 83 ? 18.370 -10.541 -0.211 1.00 88.25 83 ASP A CA 1
ATOM 649 C C . ASP A 1 83 ? 19.260 -9.867 -1.277 1.00 88.25 83 ASP A C 1
ATOM 651 O O . ASP A 1 83 ? 18.768 -9.632 -2.384 1.00 88.25 83 ASP A O 1
ATOM 655 N N . PRO A 1 84 ? 20.551 -9.591 -1.010 1.00 82.19 84 PRO A N 1
ATOM 656 C CA . PRO A 1 84 ? 21.473 -9.029 -2.002 1.00 82.19 84 PRO A CA 1
ATOM 657 C C . PRO A 1 84 ? 21.559 -9.817 -3.319 1.00 82.19 84 PRO A C 1
ATOM 659 O O . PRO A 1 84 ? 21.905 -9.254 -4.354 1.00 82.19 84 PRO A O 1
ATOM 662 N N . ASN A 1 85 ? 21.241 -11.114 -3.297 1.00 88.38 85 ASN A N 1
ATOM 663 C CA . ASN A 1 85 ? 21.223 -11.986 -4.473 1.00 88.38 85 ASN A CA 1
ATOM 664 C C . ASN A 1 85 ? 19.854 -12.037 -5.170 1.00 88.38 85 ASN A C 1
ATOM 666 O O . ASN A 1 85 ? 19.681 -12.761 -6.158 1.00 88.38 85 ASN A O 1
ATOM 670 N N . SER A 1 86 ? 18.857 -11.309 -4.661 1.00 88.38 86 SER A N 1
ATOM 671 C CA . SER A 1 86 ? 17.538 -11.246 -5.275 1.00 88.38 86 SER A CA 1
ATOM 672 C C . SER A 1 86 ? 17.629 -10.605 -6.653 1.00 88.38 86 SER A C 1
ATOM 674 O O . SER A 1 86 ? 18.184 -9.527 -6.852 1.00 88.38 86 SER A O 1
ATOM 676 N N . ARG A 1 87 ? 17.021 -11.276 -7.629 1.00 85.25 87 ARG A N 1
ATOM 677 C CA . ARG A 1 87 ? 16.931 -10.791 -9.007 1.00 85.25 87 ARG A CA 1
ATOM 678 C C . ARG A 1 87 ? 15.635 -10.039 -9.270 1.00 85.25 87 ARG A C 1
ATOM 680 O O . ARG A 1 87 ? 15.380 -9.722 -10.423 1.00 85.25 87 ARG A O 1
ATOM 687 N N . GLY A 1 88 ? 14.815 -9.752 -8.258 1.00 88.75 88 GLY A N 1
ATOM 688 C CA . GLY A 1 88 ? 13.584 -8.957 -8.372 1.00 88.75 88 GLY A CA 1
ATOM 689 C C . GLY A 1 88 ? 13.805 -7.472 -8.051 1.00 88.75 88 GLY A C 1
ATOM 690 O O . GLY A 1 88 ? 14.900 -7.112 -7.622 1.00 88.75 88 GLY A O 1
ATOM 691 N N . PRO A 1 89 ? 12.822 -6.593 -8.304 1.00 92.81 89 PRO A N 1
ATOM 692 C CA . PRO A 1 89 ? 12.799 -5.256 -7.723 1.00 92.81 89 PRO A CA 1
ATOM 693 C C . PRO A 1 89 ? 12.554 -5.328 -6.218 1.00 92.81 89 PRO A C 1
ATOM 695 O O . PRO A 1 89 ? 11.919 -6.271 -5.738 1.00 92.81 89 PRO A O 1
ATOM 698 N N . ASP A 1 90 ? 13.006 -4.305 -5.501 1.00 95.81 90 ASP A N 1
ATOM 699 C CA . ASP A 1 90 ? 12.706 -4.157 -4.083 1.00 95.81 90 ASP A CA 1
ATOM 700 C C . ASP A 1 90 ? 11.203 -4.009 -3.856 1.00 95.81 90 ASP A C 1
ATOM 702 O O . ASP A 1 90 ? 10.465 -3.462 -4.685 1.00 95.81 90 ASP A O 1
ATOM 706 N N . LEU A 1 91 ? 10.740 -4.523 -2.721 1.00 97.50 91 LEU A N 1
ATOM 707 C CA . LEU A 1 91 ? 9.331 -4.524 -2.354 1.00 97.50 91 LEU A CA 1
ATOM 708 C C . LEU A 1 91 ? 9.083 -3.574 -1.190 1.00 97.50 91 LEU A C 1
ATOM 710 O O . LEU A 1 91 ? 9.949 -3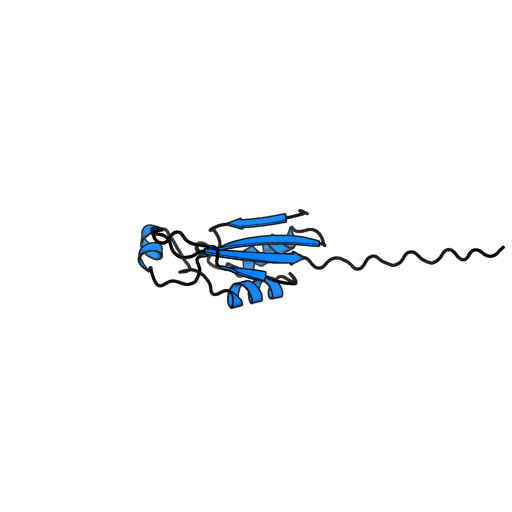.337 -0.352 1.00 97.50 91 LEU A O 1
ATOM 714 N N . PHE A 1 92 ? 7.854 -3.089 -1.086 1.00 98.25 92 PHE A N 1
ATOM 715 C CA . PHE A 1 92 ? 7.365 -2.414 0.107 1.00 98.25 92 PHE A CA 1
ATOM 716 C C . PHE A 1 92 ? 6.151 -3.146 0.680 1.00 98.25 92 PHE A C 1
ATOM 718 O O . PHE A 1 92 ? 5.445 -3.868 -0.024 1.00 98.25 92 PHE A O 1
ATOM 725 N N . ALA A 1 93 ? 5.876 -2.906 1.960 1.00 98.50 93 ALA A N 1
ATOM 726 C CA . ALA A 1 93 ? 4.600 -3.188 2.595 1.00 98.50 93 ALA A CA 1
ATOM 727 C C . ALA A 1 93 ? 3.982 -1.883 3.107 1.00 98.50 93 ALA A C 1
ATOM 729 O O . ALA A 1 93 ? 4.614 -1.141 3.861 1.00 98.50 93 ALA A O 1
ATOM 730 N N . ALA A 1 94 ? 2.736 -1.615 2.725 1.00 98.62 94 ALA A N 1
ATOM 731 C CA . ALA A 1 94 ? 1.940 -0.518 3.253 1.00 98.62 94 ALA A CA 1
ATOM 732 C C . ALA A 1 94 ? 0.732 -1.048 4.023 1.00 98.62 94 ALA A C 1
ATOM 734 O O . ALA A 1 94 ? -0.003 -1.901 3.527 1.00 98.62 94 ALA A O 1
ATOM 735 N N . VAL A 1 95 ? 0.510 -0.530 5.230 1.00 98.56 95 VAL A N 1
ATOM 736 C CA . VAL A 1 95 ? -0.681 -0.832 6.034 1.00 98.56 95 VAL A CA 1
ATOM 737 C C . VAL A 1 95 ? -1.444 0.452 6.304 1.00 98.56 95 VAL A C 1
ATOM 739 O O . VAL A 1 95 ? -0.852 1.426 6.757 1.00 98.56 95 VAL A O 1
ATOM 742 N N . ALA A 1 96 ? -2.753 0.442 6.068 1.00 98.50 96 ALA A N 1
ATOM 743 C CA . ALA A 1 96 ? -3.649 1.546 6.403 1.00 98.50 96 ALA A CA 1
ATOM 744 C C . ALA A 1 96 ? -4.953 1.014 7.017 1.00 98.50 96 ALA A C 1
ATOM 746 O O . ALA A 1 96 ? -5.348 -0.130 6.778 1.00 98.50 96 ALA A O 1
ATOM 747 N N . SER A 1 97 ? -5.628 1.828 7.826 1.00 98.44 97 SER A N 1
ATOM 748 C CA . SER A 1 97 ? -6.816 1.409 8.585 1.00 98.44 97 SER A CA 1
ATOM 749 C C . SER A 1 97 ? -8.071 2.139 8.127 1.00 98.44 97 SER A C 1
ATOM 751 O O . SER A 1 97 ? -8.048 3.334 7.865 1.00 98.44 97 SER A O 1
ATOM 753 N N . LYS A 1 98 ? -9.219 1.463 8.083 1.00 98.12 98 LYS A N 1
ATOM 754 C CA . LYS A 1 98 ? -10.502 2.141 7.883 1.00 98.12 98 LYS A CA 1
ATOM 755 C C . LYS A 1 98 ? -10.914 2.835 9.172 1.00 98.12 98 LYS A C 1
ATOM 757 O O . LYS A 1 98 ? -10.999 2.191 10.219 1.00 98.12 98 LYS A O 1
ATOM 762 N N . LYS A 1 99 ? -11.229 4.130 9.098 1.00 93.19 99 LYS A N 1
ATOM 763 C CA . LYS A 1 99 ? -11.624 4.933 10.263 1.00 93.19 99 LYS A CA 1
ATOM 764 C C . LYS A 1 99 ? -12.701 4.224 11.093 1.00 93.19 99 LYS A C 1
ATOM 766 O O . LYS A 1 99 ? -13.786 3.909 10.598 1.00 93.19 99 LYS A O 1
ATOM 771 N N . SER A 1 100 ? -12.406 3.985 12.370 1.00 84.56 100 SER A N 1
ATOM 772 C CA . SER A 1 100 ? -13.386 3.425 13.299 1.00 84.56 100 SER A CA 1
ATOM 773 C C . SER A 1 100 ? -14.503 4.438 13.558 1.00 84.56 100 SER A C 1
ATOM 775 O O . SER A 1 100 ? -14.260 5.642 13.698 1.00 84.56 100 SER A O 1
ATOM 777 N N . ARG A 1 101 ? -15.753 3.970 13.637 1.00 77.50 101 ARG A N 1
ATOM 778 C CA . ARG A 1 101 ? -16.846 4.816 14.127 1.00 77.50 101 ARG A CA 1
ATOM 779 C C . ARG A 1 101 ? -16.568 5.098 15.603 1.00 77.50 101 ARG A C 1
ATOM 781 O O . ARG A 1 101 ? -16.437 4.156 16.381 1.00 77.50 101 ARG A O 1
ATOM 788 N N . LYS A 1 102 ? -16.508 6.375 16.010 1.00 61.81 102 LYS A N 1
ATOM 789 C CA . LYS A 1 102 ? -16.495 6.732 17.440 1.00 61.81 102 LYS A CA 1
ATOM 790 C C . LYS A 1 102 ? -17.647 5.979 18.112 1.00 61.81 102 LYS A C 1
ATOM 792 O O . LYS A 1 102 ? -18.797 6.140 17.700 1.00 61.81 102 LYS A O 1
ATOM 797 N N . ARG A 1 103 ? -17.353 5.146 19.118 1.00 57.53 103 ARG A N 1
ATOM 798 C CA . ARG A 1 103 ? -18.399 4.553 19.963 1.00 57.53 103 ARG A CA 1
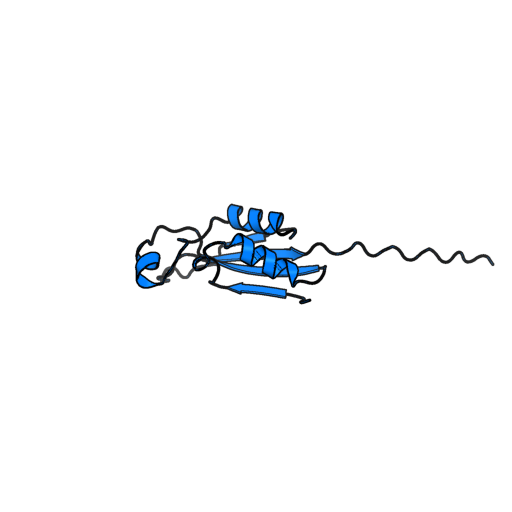ATOM 799 C C . ARG A 1 103 ? -19.228 5.713 20.512 1.00 57.53 103 ARG A C 1
ATOM 801 O O . ARG A 1 103 ? -18.679 6.581 21.186 1.00 57.53 103 ARG A O 1
ATOM 808 N N . ARG A 1 104 ? -20.531 5.751 20.210 1.00 56.22 104 ARG A N 1
ATOM 809 C CA . ARG A 1 104 ? -21.462 6.628 20.932 1.00 56.22 104 ARG A CA 1
ATOM 810 C C . ARG A 1 104 ? -21.299 6.308 22.420 1.00 56.22 104 ARG A C 1
ATOM 812 O O . ARG A 1 104 ? -21.421 5.144 22.804 1.00 56.22 104 ARG A O 1
ATOM 819 N N . ALA A 1 105 ? -20.967 7.312 23.229 1.00 57.41 105 ALA A N 1
ATOM 820 C CA . ALA A 1 105 ? -20.945 7.161 24.677 1.00 57.41 105 ALA A CA 1
ATOM 821 C C . ALA A 1 105 ? -22.333 6.684 25.134 1.00 57.41 105 ALA A C 1
ATOM 823 O O . ALA A 1 105 ? -23.354 7.202 24.675 1.00 57.41 105 ALA A O 1
ATOM 824 N N . LYS A 1 106 ? -22.368 5.658 25.991 1.00 52.97 106 LYS A N 1
ATOM 825 C CA . LYS A 1 106 ? -23.607 5.206 26.634 1.00 52.97 106 LYS A CA 1
ATOM 826 C C . LYS A 1 106 ? -24.138 6.388 27.465 1.00 52.97 106 LYS A C 1
ATOM 828 O O . LYS A 1 106 ? -23.326 6.987 28.173 1.00 52.97 106 LYS A O 1
ATOM 833 N N . PRO A 1 107 ? -25.433 6.751 27.400 1.00 54.16 107 PRO A N 1
ATOM 834 C CA . PRO A 1 107 ? -25.976 7.775 28.286 1.00 54.16 107 PRO A CA 1
ATOM 835 C C . PRO A 1 107 ? -25.726 7.338 29.728 1.00 54.16 107 PRO A C 1
ATOM 837 O O . PRO A 1 107 ? -25.976 6.178 30.065 1.00 54.16 107 PRO A O 1
ATOM 840 N N . ALA A 1 108 ? -25.197 8.238 30.557 1.00 65.00 108 ALA A N 1
ATOM 841 C CA . ALA A 1 108 ? -25.050 7.980 31.980 1.00 65.00 108 ALA A CA 1
ATOM 842 C C . ALA A 1 108 ? -26.442 7.683 32.552 1.00 65.00 108 ALA A C 1
ATOM 844 O O . ALA A 1 108 ? -27.334 8.530 32.510 1.00 65.00 108 ALA A O 1
ATOM 845 N N . THR A 1 10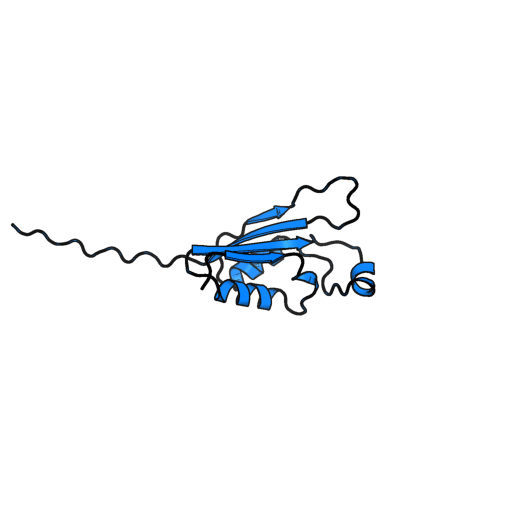9 ? -26.647 6.465 33.047 1.00 62.34 109 THR A N 1
ATOM 846 C CA . THR A 1 109 ? -27.827 6.124 33.839 1.00 62.34 109 THR A CA 1
ATOM 847 C C . THR A 1 109 ? -27.794 6.979 35.099 1.00 62.34 109 THR A C 1
ATOM 849 O O . THR A 1 109 ? -27.005 6.728 36.007 1.00 62.34 109 THR A O 1
ATOM 852 N N . SER A 1 110 ? -28.620 8.026 35.110 1.00 59.97 110 SER A N 1
ATOM 853 C CA . SER A 1 110 ? -28.922 8.840 36.282 1.00 59.97 110 SER A CA 1
ATOM 854 C C . SER A 1 110 ? -29.503 7.926 37.357 1.00 59.97 110 SER A C 1
ATOM 856 O O . SER A 1 110 ? -30.659 7.517 37.280 1.00 59.97 110 SER A O 1
ATOM 858 N N . ASN A 1 111 ? -28.681 7.565 38.338 1.00 53.38 111 ASN A N 1
ATOM 859 C CA . ASN A 1 111 ? -29.150 6.881 39.529 1.00 53.38 111 ASN A CA 1
ATOM 860 C C . ASN A 1 111 ? -29.588 7.963 40.525 1.00 53.38 111 ASN A C 1
ATOM 862 O O . ASN A 1 111 ? -28.769 8.496 41.269 1.00 53.38 111 ASN A O 1
ATOM 866 N N . ARG A 1 112 ? -30.869 8.350 40.479 1.00 57.12 112 ARG A N 1
ATOM 867 C CA . ARG A 1 112 ? -31.524 9.017 41.611 1.00 57.12 112 ARG A CA 1
ATOM 868 C C . ARG A 1 112 ? -32.062 7.933 42.536 1.00 57.12 112 ARG A C 1
ATOM 870 O O . ARG A 1 112 ? -33.084 7.334 42.203 1.00 57.12 112 ARG A O 1
ATOM 877 N N . ARG A 1 113 ? -31.394 7.716 43.666 1.00 53.72 113 ARG A N 1
ATOM 878 C CA . ARG A 1 113 ? -31.995 7.301 44.939 1.00 53.72 113 ARG A CA 1
ATOM 879 C C . ARG A 1 113 ? -31.186 7.906 46.070 1.00 53.72 113 ARG A C 1
ATOM 881 O O . ARG A 1 113 ? -29.943 7.870 45.949 1.00 53.72 113 ARG A O 1
#

Solvent-accessible surface area (backbone atoms only — not comparable to full-atom values): 6471 Å² total; per-residue (Å²): 114,33,67,62,44,78,47,66,74,46,56,36,60,39,97,56,45,55,58,53,49,31,53,50,50,65,43,35,32,67,61,10,35,42,40,38,35,41,43,37,59,58,85,70,63,64,42,40,78,76,68,57,34,74,40,56,40,43,53,64,67,58,57,40,48,39,39,46,78,41,58,30,39,78,62,47,66,41,78,47,93,70,64,93,84,56,89,67,76,56,37,30,42,32,38,29,28,30,63,57,73,78,77,78,76,75,80,80,79,82,80,86,126

Foldseek 3Di:
DDLEDEAAAHLQLDPDSLVVLLVRLVPHDAFHKYKYKHFAADDPPVCCVPVVGNGNHDDLVVVVVSCVVSQWPDKDKDWDDDDPPDPDGTMIMIMTTHHHDPPDPDPPPPDDD